Protein AF-U7KFQ4-F1 (afdb_monomer)

Foldseek 3Di:
DVVVVVVVPVPVVNVVVVVCVVVVVVLLVVLLCCCVVPVVVVVCVVPPVAPLVPWDQPDPDPVRTDRPVVVVSVVVSVVSSVVCCCVVPVVVVLVVVQVVCVVVVHDPPDDDQDPVNVVVVVVVVVVVVVVVVVVVVVVVVVVVVVVVVVVVVVVVVPPDPPDDD

Sequence (165 aa):
MLKGFKDFIMRGNVVELATAVIIGSAFTAIVTSVTDSIIQPIINSFGSAEVDGLGFQITDNKSTLVDFGAVITAAINFLIIAAVVYFLIVMPLNKLTEASKRRQGVDPEAPAPTSEELLAEIRDLLQAQNAGAVTAADKALGEATAAEDADNSTTSEGKHSRHED

Structure (mmCIF, N/CA/C/O backbone):
data_AF-U7KFQ4-F1
#
_entry.id   AF-U7KFQ4-F1
#
loop_
_atom_site.group_PDB
_atom_site.id
_atom_site.type_symbol
_atom_site.label_atom_id
_atom_site.label_alt_id
_atom_site.label_comp_id
_atom_site.label_asym_id
_atom_site.label_entity_id
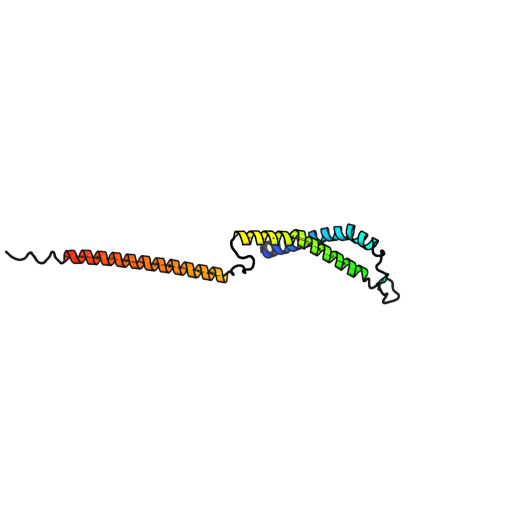_atom_site.label_seq_id
_atom_site.pdbx_PDB_ins_code
_atom_site.Cartn_x
_atom_site.Cartn_y
_atom_site.Cartn_z
_atom_site.occupancy
_atom_site.B_iso_or_equiv
_atom_site.auth_seq_id
_atom_site.auth_comp_id
_atom_site.auth_asym_id
_atom_site.auth_atom_id
_atom_site.pdbx_PDB_model_num
ATOM 1 N N . MET A 1 1 ? 14.301 8.353 28.555 1.00 71.25 1 MET A N 1
ATOM 2 C CA . MET A 1 1 ? 14.315 8.161 27.087 1.00 71.25 1 MET A CA 1
ATOM 3 C C . MET A 1 1 ? 13.684 6.834 26.665 1.00 71.25 1 MET A C 1
ATOM 5 O O . MET A 1 1 ? 12.647 6.885 26.022 1.00 71.25 1 MET A O 1
ATOM 9 N N . LEU A 1 2 ? 14.199 5.668 27.087 1.00 79.00 2 LEU A N 1
ATOM 10 C CA . LEU A 1 2 ? 13.647 4.349 26.698 1.00 79.00 2 LEU A CA 1
ATOM 11 C C . LEU A 1 2 ? 12.154 4.145 27.028 1.00 79.00 2 LEU A C 1
ATOM 13 O O . LEU A 1 2 ? 11.419 3.602 26.211 1.00 79.00 2 LEU A O 1
ATOM 17 N N . LYS A 1 3 ? 11.689 4.616 28.196 1.00 84.12 3 LYS A N 1
ATOM 18 C CA . LYS A 1 3 ? 10.268 4.545 28.583 1.00 84.12 3 LYS A CA 1
ATOM 19 C C . LYS A 1 3 ? 9.375 5.393 27.663 1.00 84.12 3 LYS A C 1
ATOM 21 O O . LYS A 1 3 ? 8.406 4.880 27.131 1.00 84.12 3 LYS A O 1
ATOM 26 N N . GLY A 1 4 ? 9.778 6.634 27.375 1.00 83.75 4 GLY A N 1
ATOM 27 C CA . GLY A 1 4 ? 9.056 7.520 26.450 1.00 83.75 4 GLY A CA 1
ATOM 28 C C . GLY A 1 4 ? 9.064 7.036 24.995 1.00 83.75 4 GLY A C 1
ATOM 29 O O . GLY A 1 4 ? 8.084 7.225 24.286 1.00 83.75 4 GLY A O 1
ATOM 30 N N . PHE A 1 5 ? 10.130 6.357 24.560 1.00 83.38 5 PHE A N 1
ATOM 31 C CA . PHE A 1 5 ? 10.174 5.698 23.252 1.00 83.38 5 PHE A CA 1
ATOM 32 C C . PHE A 1 5 ? 9.222 4.496 23.186 1.00 83.38 5 PHE A C 1
ATOM 34 O O . PHE A 1 5 ? 8.458 4.374 22.233 1.00 83.38 5 PHE A O 1
ATOM 41 N N . LYS A 1 6 ? 9.193 3.648 24.225 1.00 85.25 6 LYS A N 1
ATOM 42 C CA . LYS A 1 6 ? 8.206 2.564 24.332 1.00 85.25 6 LYS A CA 1
ATOM 43 C C . LYS A 1 6 ? 6.777 3.116 24.300 1.00 85.25 6 LYS A C 1
ATOM 45 O O . LYS A 1 6 ? 5.966 2.603 23.543 1.00 85.25 6 LYS A O 1
ATOM 50 N N . ASP A 1 7 ? 6.487 4.175 25.053 1.00 85.38 7 ASP A N 1
ATOM 51 C CA . ASP A 1 7 ? 5.156 4.802 25.102 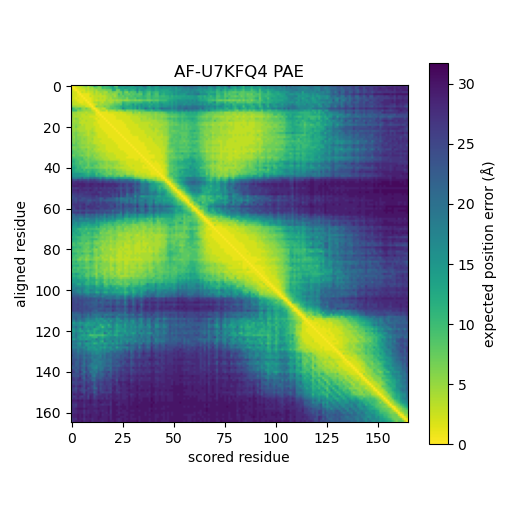1.00 85.38 7 ASP A CA 1
ATOM 52 C C . ASP A 1 7 ? 4.766 5.480 23.768 1.00 85.38 7 ASP A C 1
ATOM 54 O O . ASP A 1 7 ? 3.584 5.650 23.464 1.00 85.38 7 ASP A O 1
ATOM 58 N N . PHE A 1 8 ? 5.749 5.858 22.946 1.00 83.25 8 PHE A N 1
ATOM 59 C CA . PHE A 1 8 ? 5.536 6.356 21.586 1.00 83.25 8 PHE A CA 1
ATOM 60 C C . PHE A 1 8 ? 5.212 5.225 20.601 1.00 83.25 8 PHE A C 1
ATOM 62 O O . PHE A 1 8 ? 4.240 5.334 19.861 1.00 83.25 8 PHE A O 1
ATOM 69 N N . ILE A 1 9 ? 5.968 4.124 20.628 1.00 82.69 9 ILE A N 1
ATOM 70 C CA . ILE A 1 9 ? 5.716 2.946 19.780 1.00 82.69 9 ILE A CA 1
ATOM 71 C C . ILE A 1 9 ? 4.410 2.244 20.179 1.00 82.69 9 ILE A C 1
ATOM 73 O O . ILE A 1 9 ? 3.649 1.821 19.322 1.00 82.69 9 ILE A O 1
ATOM 77 N N . MET A 1 10 ? 4.092 2.172 21.473 1.00 83.44 10 MET A N 1
ATOM 78 C CA . MET A 1 10 ? 2.839 1.584 21.977 1.00 83.44 10 MET A CA 1
ATOM 79 C C . MET A 1 10 ? 1.591 2.381 21.567 1.00 83.44 10 MET A C 1
ATOM 81 O O . MET A 1 10 ? 0.468 1.919 21.756 1.00 83.44 10 MET A O 1
ATOM 85 N N . ARG A 1 11 ? 1.763 3.573 20.988 1.00 82.19 11 ARG A N 1
ATOM 86 C CA . ARG A 1 11 ? 0.690 4.329 20.348 1.00 82.19 11 ARG A CA 1
ATOM 87 C C . ARG A 1 11 ? 0.383 3.622 19.021 1.00 82.19 11 ARG A C 1
ATOM 89 O O . ARG A 1 11 ? 1.039 3.901 18.026 1.00 82.19 11 ARG A O 1
ATOM 96 N N . GLY A 1 12 ? -0.557 2.669 19.038 1.00 78.12 12 GLY A N 1
ATOM 97 C CA . GLY A 1 12 ? -0.798 1.651 17.990 1.00 78.12 12 GLY A CA 1
ATOM 98 C C . GLY A 1 12 ? -0.687 2.113 16.529 1.00 78.12 12 GLY A C 1
ATOM 99 O O . GLY A 1 12 ? -0.102 1.406 15.713 1.00 78.12 12 GLY A O 1
ATOM 100 N N . ASN A 1 13 ? -1.100 3.347 16.230 1.00 87.00 13 ASN A N 1
ATOM 101 C CA . ASN A 1 13 ? -0.919 3.987 14.923 1.00 87.00 13 ASN A CA 1
ATOM 102 C C . ASN A 1 13 ? 0.535 3.942 14.393 1.00 87.00 13 ASN A C 1
ATOM 104 O O . ASN A 1 13 ? 0.757 3.783 13.201 1.00 87.00 13 ASN A O 1
ATOM 108 N N . VAL A 1 14 ? 1.556 4.055 15.251 1.00 88.56 14 VAL A N 1
ATOM 109 C CA . VAL A 1 14 ? 2.967 4.036 14.819 1.00 88.56 14 VAL A CA 1
ATOM 110 C C . VAL A 1 14 ? 3.396 2.641 14.364 1.00 88.56 14 VAL A C 1
ATOM 112 O O . VAL 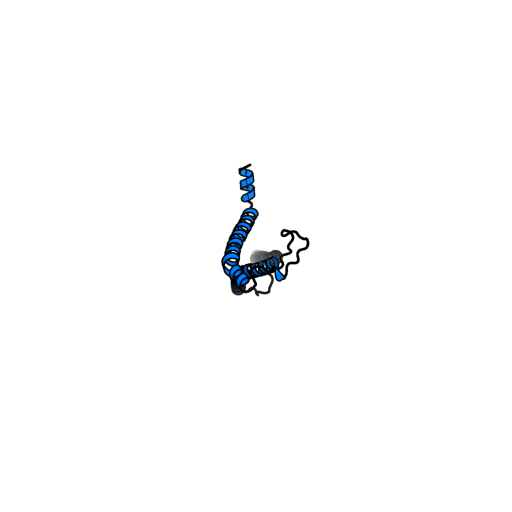A 1 14 ? 4.108 2.514 13.372 1.00 88.56 14 VAL A O 1
ATOM 115 N N . VAL A 1 15 ? 2.959 1.594 15.067 1.00 89.38 15 VAL A N 1
ATOM 116 C CA . VAL A 1 15 ? 3.321 0.204 14.748 1.00 89.38 15 VAL A CA 1
ATOM 117 C C . VAL A 1 15 ? 2.638 -0.247 13.464 1.00 89.38 15 VAL A C 1
ATOM 119 O O . VAL A 1 15 ? 3.287 -0.872 12.626 1.00 89.38 15 VAL A O 1
ATOM 122 N N . GLU A 1 16 ? 1.366 0.101 13.276 1.00 90.50 16 GLU A N 1
ATOM 123 C CA . GLU A 1 16 ? 0.613 -0.221 12.060 1.00 90.50 16 GLU A CA 1
ATOM 124 C C . GLU A 1 16 ? 1.227 0.452 10.828 1.00 90.50 16 GLU A C 1
ATOM 126 O O . GLU A 1 16 ? 1.528 -0.224 9.841 1.00 90.50 16 GLU A O 1
ATOM 131 N N . LEU A 1 17 ? 1.518 1.755 10.912 1.00 92.69 17 LEU A N 1
ATOM 132 C CA . LEU A 1 17 ? 2.158 2.480 9.815 1.00 92.69 17 LEU A CA 1
ATOM 133 C C . LEU A 1 17 ? 3.582 1.982 9.541 1.00 92.69 17 LEU A C 1
ATOM 135 O O . LEU A 1 17 ? 3.947 1.783 8.383 1.00 92.69 17 LEU A O 1
ATOM 139 N N . ALA A 1 18 ? 4.382 1.723 10.580 1.00 91.38 18 ALA A N 1
ATOM 140 C CA . ALA A 1 18 ? 5.728 1.178 10.410 1.00 91.38 18 ALA A CA 1
ATOM 141 C C . ALA A 1 18 ? 5.699 -0.199 9.731 1.00 91.38 18 ALA A C 1
ATOM 143 O O . ALA A 1 18 ? 6.474 -0.458 8.810 1.00 91.38 18 ALA A O 1
ATOM 144 N N . THR A 1 19 ? 4.773 -1.066 10.143 1.00 92.62 19 THR A N 1
ATOM 145 C CA . THR A 1 19 ? 4.610 -2.401 9.558 1.00 92.62 19 THR A CA 1
ATOM 146 C C . THR A 1 19 ? 4.186 -2.311 8.093 1.00 92.62 19 THR A C 1
ATOM 148 O O . THR A 1 19 ? 4.765 -3.000 7.253 1.00 92.62 19 THR A O 1
ATOM 151 N N . ALA A 1 20 ? 3.247 -1.419 7.759 1.00 92.75 20 ALA A N 1
ATOM 152 C CA . ALA A 1 20 ? 2.816 -1.195 6.382 1.00 92.75 20 ALA A CA 1
ATOM 153 C C . ALA A 1 20 ? 3.981 -0.773 5.467 1.00 92.75 20 ALA A C 1
ATOM 155 O O . ALA A 1 20 ? 4.141 -1.324 4.378 1.00 92.75 20 ALA A O 1
ATOM 156 N N . VAL A 1 21 ? 4.839 0.148 5.924 1.00 94.00 21 VAL A N 1
ATOM 157 C CA . VAL A 1 21 ? 6.005 0.619 5.153 1.00 94.00 21 VAL A CA 1
ATOM 158 C C . VAL A 1 21 ? 7.050 -0.488 4.969 1.00 94.00 21 VAL A C 1
ATOM 160 O O . VAL A 1 21 ? 7.577 -0.671 3.868 1.00 94.00 21 VAL A O 1
ATOM 163 N N . ILE A 1 22 ? 7.335 -1.266 6.018 1.00 95.19 22 ILE A N 1
ATOM 164 C CA . ILE A 1 22 ? 8.313 -2.364 5.956 1.00 95.19 22 ILE A CA 1
ATOM 165 C C . ILE A 1 22 ? 7.843 -3.452 4.986 1.00 95.19 22 ILE A C 1
ATOM 167 O O . ILE A 1 22 ? 8.600 -3.862 4.108 1.00 95.19 22 ILE A O 1
ATOM 171 N N . ILE A 1 23 ? 6.586 -3.889 5.094 1.00 94.38 23 ILE A N 1
ATOM 172 C CA . ILE A 1 23 ? 6.033 -4.916 4.202 1.00 94.38 23 ILE A CA 1
ATOM 173 C C . ILE A 1 23 ? 5.952 -4.391 2.764 1.00 94.38 23 ILE A C 1
ATOM 175 O O . ILE A 1 23 ? 6.347 -5.096 1.837 1.00 94.38 23 ILE A O 1
ATOM 179 N N . GLY A 1 24 ? 5.499 -3.148 2.571 1.00 91.94 24 GLY A N 1
ATOM 180 C CA . GLY A 1 24 ? 5.3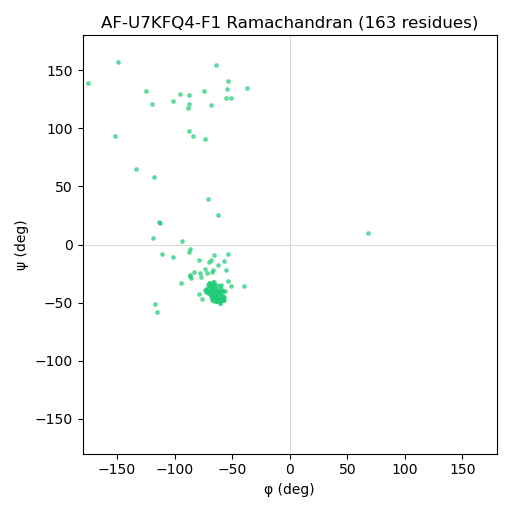90 -2.532 1.248 1.00 91.94 24 GLY A CA 1
ATOM 181 C C . GLY A 1 24 ? 6.735 -2.431 0.525 1.00 91.94 24 GLY A C 1
ATOM 182 O O . GLY A 1 24 ? 6.841 -2.801 -0.645 1.00 91.94 24 GLY A O 1
ATOM 183 N N . SER A 1 25 ? 7.782 -1.993 1.228 1.00 92.75 25 SER A N 1
ATOM 184 C CA . SER A 1 25 ? 9.139 -1.901 0.668 1.00 92.75 25 SER A CA 1
ATOM 185 C C . SER A 1 25 ? 9.747 -3.274 0.368 1.00 92.75 25 SER A C 1
ATOM 187 O O . SER A 1 25 ? 10.285 -3.469 -0.721 1.00 92.75 25 SER A O 1
ATOM 189 N N . ALA A 1 26 ? 9.600 -4.248 1.272 1.00 94.38 26 ALA A N 1
ATOM 190 C CA . ALA A 1 26 ? 10.083 -5.611 1.056 1.00 94.38 26 ALA A CA 1
ATOM 191 C C . ALA A 1 26 ? 9.393 -6.288 -0.139 1.00 94.38 26 ALA A C 1
ATOM 193 O O . ALA A 1 26 ? 10.057 -6.902 -0.972 1.00 94.38 26 ALA A O 1
ATOM 194 N N . PHE A 1 27 ? 8.071 -6.145 -0.258 1.00 90.44 27 PHE A N 1
ATOM 195 C CA . PHE A 1 27 ? 7.321 -6.703 -1.381 1.00 90.44 27 PHE A CA 1
ATOM 196 C C . PHE A 1 27 ? 7.712 -6.046 -2.707 1.00 90.44 27 PHE A C 1
ATOM 198 O O . PHE A 1 27 ? 7.969 -6.745 -3.685 1.00 90.44 27 PHE A O 1
ATOM 205 N N . THR A 1 28 ? 7.824 -4.714 -2.726 1.00 89.56 28 THR A N 1
ATOM 206 C CA . THR A 1 28 ? 8.274 -3.975 -3.915 1.00 89.56 28 THR A CA 1
ATOM 207 C C . THR A 1 28 ? 9.647 -4.466 -4.363 1.00 89.56 28 THR A C 1
ATOM 209 O O . THR A 1 28 ? 9.815 -4.770 -5.536 1.00 89.56 28 THR A O 1
ATOM 212 N N . ALA A 1 29 ? 10.595 -4.651 -3.438 1.00 91.75 29 ALA A N 1
ATOM 213 C CA . ALA A 1 29 ? 11.928 -5.156 -3.760 1.00 91.75 29 ALA A CA 1
ATOM 214 C C . ALA A 1 29 ? 11.905 -6.551 -4.413 1.00 91.75 29 ALA A C 1
ATOM 216 O O . ALA A 1 29 ? 12.669 -6.800 -5.344 1.00 91.75 29 ALA A O 1
ATOM 217 N N . ILE A 1 30 ? 11.013 -7.447 -3.972 1.00 90.38 30 ILE A N 1
ATOM 218 C CA . ILE A 1 30 ? 10.837 -8.770 -4.593 1.00 90.38 30 ILE A CA 1
ATOM 219 C C . ILE A 1 30 ? 10.325 -8.622 -6.026 1.00 90.38 30 ILE A C 1
ATOM 221 O O . ILE A 1 30 ? 10.881 -9.230 -6.939 1.00 90.38 30 ILE A O 1
ATOM 225 N N . VAL A 1 31 ? 9.287 -7.808 -6.240 1.00 87.19 31 VAL A N 1
ATOM 226 C CA . VAL A 1 31 ? 8.713 -7.628 -7.580 1.00 87.19 31 VAL A CA 1
ATOM 227 C C . VAL A 1 31 ? 9.712 -6.950 -8.514 1.00 87.19 31 VAL A C 1
ATOM 229 O O . VAL A 1 31 ? 9.915 -7.435 -9.621 1.00 87.19 31 VAL A O 1
ATOM 232 N N . THR A 1 32 ? 10.396 -5.899 -8.055 1.00 87.56 32 THR A N 1
ATOM 233 C CA . THR A 1 32 ? 11.473 -5.236 -8.799 1.00 87.56 32 THR A CA 1
ATOM 234 C C . THR A 1 32 ? 12.574 -6.224 -9.161 1.00 87.56 32 THR A C 1
ATOM 236 O O . THR A 1 32 ? 12.934 -6.314 -10.325 1.00 87.56 32 THR A O 1
ATOM 239 N N . SER A 1 33 ? 13.046 -7.048 -8.218 1.00 90.69 33 SER A N 1
ATOM 240 C CA . SER A 1 33 ? 14.070 -8.059 -8.507 1.00 90.69 33 SER A CA 1
ATOM 241 C C . SER A 1 33 ? 13.632 -9.039 -9.601 1.00 90.69 33 SER A C 1
ATOM 243 O O . SER A 1 33 ? 14.434 -9.373 -10.473 1.00 90.69 33 SER A O 1
ATOM 245 N N . VAL A 1 34 ? 12.367 -9.471 -9.597 1.00 87.31 34 VAL A N 1
ATOM 246 C CA . VAL A 1 34 ? 11.812 -10.348 -10.640 1.00 87.31 34 VAL A CA 1
ATOM 247 C C . VAL A 1 34 ? 11.712 -9.623 -11.982 1.00 87.31 34 VAL A C 1
ATOM 249 O O . VAL A 1 34 ? 12.107 -10.183 -13.006 1.00 87.31 34 VAL A O 1
ATOM 252 N N . THR A 1 35 ? 11.222 -8.382 -11.996 1.00 83.44 35 THR A N 1
ATOM 253 C CA . THR A 1 35 ? 11.131 -7.575 -13.216 1.00 83.44 35 THR A CA 1
ATOM 254 C C . THR A 1 35 ? 12.512 -7.341 -13.820 1.00 83.44 35 THR A C 1
ATOM 256 O O . THR A 1 35 ? 12.723 -7.644 -14.992 1.00 83.44 35 THR A O 1
ATOM 259 N N . ASP A 1 36 ? 13.466 -6.885 -13.018 1.00 85.25 36 ASP A N 1
ATOM 260 C CA . ASP A 1 36 ? 14.813 -6.540 -13.465 1.00 85.25 36 ASP A CA 1
ATOM 261 C C . ASP A 1 36 ? 15.589 -7.786 -13.922 1.00 85.25 36 ASP A C 1
ATOM 263 O O . ASP A 1 36 ? 16.371 -7.719 -14.867 1.00 85.25 36 ASP A O 1
ATOM 267 N N . SER A 1 37 ? 15.360 -8.947 -13.292 1.00 87.38 37 SER A N 1
ATOM 268 C CA . SER A 1 37 ? 16.099 -10.181 -13.612 1.00 87.38 37 SER A CA 1
ATOM 269 C C . SER A 1 37 ? 15.494 -10.991 -14.757 1.00 87.38 37 SER A C 1
ATOM 271 O O . SER A 1 37 ? 16.211 -11.756 -15.397 1.00 87.38 37 SER A O 1
ATOM 273 N N . ILE A 1 38 ? 14.183 -10.887 -14.997 1.00 85.81 38 ILE A N 1
ATOM 274 C CA . ILE A 1 38 ? 13.479 -11.727 -15.981 1.00 85.81 38 ILE A CA 1
ATOM 275 C C . ILE A 1 38 ? 12.902 -10.884 -17.110 1.00 85.81 38 ILE A C 1
ATOM 277 O O . ILE A 1 38 ? 13.127 -11.180 -18.280 1.00 85.81 38 ILE A O 1
ATOM 281 N N . ILE A 1 39 ? 12.159 -9.832 -16.779 1.00 81.06 39 ILE A N 1
ATOM 282 C CA . ILE A 1 39 ? 11.412 -9.060 -17.770 1.00 81.06 39 ILE A CA 1
ATOM 283 C C . ILE A 1 39 ? 12.327 -8.093 -18.517 1.00 81.06 39 ILE A C 1
ATOM 285 O O . ILE A 1 39 ? 12.243 -7.994 -19.739 1.00 81.06 39 ILE A O 1
ATOM 289 N N . GLN A 1 40 ? 13.230 -7.413 -17.814 1.00 78.88 40 GLN A N 1
ATOM 290 C CA . GLN A 1 40 ? 14.109 -6.428 -18.432 1.00 78.88 40 GLN A CA 1
ATOM 291 C C . GLN A 1 40 ? 15.078 -7.038 -19.461 1.00 78.88 40 GLN A C 1
ATOM 293 O O . GLN A 1 40 ? 15.178 -6.475 -20.548 1.00 78.88 40 GLN A O 1
ATOM 298 N N . PRO A 1 41 ? 15.698 -8.217 -19.244 1.00 83.50 41 PRO A N 1
ATOM 299 C CA . PRO A 1 41 ? 16.474 -8.890 -20.287 1.00 83.50 41 PRO A CA 1
ATOM 300 C C . PRO A 1 41 ? 15.642 -9.257 -21.520 1.00 83.50 41 PRO A C 1
ATOM 302 O O . PRO A 1 41 ? 16.134 -9.165 -22.640 1.00 83.50 41 PRO A O 1
ATOM 305 N N . ILE A 1 42 ? 14.371 -9.633 -21.336 1.00 82.38 42 ILE A N 1
ATOM 306 C CA . ILE A 1 42 ? 13.454 -9.926 -22.444 1.00 82.38 42 ILE A CA 1
ATOM 307 C C . ILE A 1 42 ? 13.157 -8.641 -23.223 1.00 82.38 42 ILE A C 1
ATOM 309 O O . ILE A 1 42 ? 13.297 -8.626 -24.444 1.00 82.38 42 ILE A O 1
ATOM 313 N N . ILE A 1 43 ? 12.827 -7.543 -22.541 1.00 73.81 43 ILE A N 1
ATOM 314 C CA . ILE A 1 43 ? 12.610 -6.233 -23.174 1.00 73.81 43 ILE A CA 1
ATOM 315 C C . ILE A 1 43 ? 13.864 -5.787 -23.936 1.00 73.81 43 ILE A C 1
ATOM 317 O O . ILE A 1 43 ? 13.760 -5.450 -25.112 1.00 73.81 43 ILE A O 1
ATOM 321 N N . ASN A 1 44 ? 15.040 -5.882 -23.315 1.00 74.06 44 ASN A N 1
ATOM 322 C CA . ASN A 1 44 ? 16.334 -5.524 -23.908 1.00 74.06 44 ASN A CA 1
ATOM 323 C C . ASN A 1 44 ? 16.771 -6.471 -25.042 1.00 74.06 44 ASN A C 1
ATOM 325 O O . ASN A 1 44 ? 17.726 -6.187 -25.759 1.00 74.06 44 ASN A O 1
ATOM 329 N N . SER A 1 45 ? 16.120 -7.629 -25.190 1.00 76.25 45 SER A N 1
ATOM 330 C CA . SER A 1 45 ? 16.345 -8.527 -26.329 1.00 76.25 45 SER A CA 1
ATOM 331 C C . SER A 1 45 ? 15.481 -8.175 -27.542 1.00 76.25 45 SER A C 1
ATOM 333 O O . SER A 1 45 ? 15.877 -8.453 -28.672 1.00 76.25 45 SER A O 1
ATOM 335 N N . PHE A 1 46 ? 14.320 -7.544 -27.326 1.00 69.81 46 PHE A N 1
ATOM 336 C CA . PHE A 1 46 ? 13.415 -7.102 -28.392 1.00 69.81 46 PHE A CA 1
ATOM 337 C C . PHE A 1 46 ? 13.641 -5.638 -28.790 1.00 69.81 46 PHE A C 1
ATOM 339 O O . PHE A 1 46 ? 13.481 -5.287 -29.958 1.00 69.81 46 PHE A O 1
ATOM 346 N N . GLY A 1 47 ? 14.024 -4.786 -27.841 1.00 61.91 47 GLY A N 1
ATOM 347 C CA . GLY A 1 47 ? 14.555 -3.451 -28.084 1.00 61.91 47 GLY A CA 1
ATOM 348 C C . GLY A 1 47 ? 16.065 -3.507 -27.932 1.00 61.91 47 GLY A C 1
ATOM 349 O O . GLY A 1 47 ? 16.523 -3.958 -26.894 1.00 61.91 47 GLY A O 1
ATOM 350 N N . SER A 1 48 ? 16.820 -3.104 -28.960 1.00 49.88 48 SER A N 1
ATOM 351 C CA . SER A 1 48 ? 18.290 -3.020 -28.922 1.00 49.88 48 SER A CA 1
ATOM 352 C C . SER A 1 48 ? 18.773 -2.546 -27.547 1.00 49.88 48 SER A C 1
ATOM 354 O O . SER A 1 48 ? 18.198 -1.611 -26.999 1.00 49.88 48 SER A O 1
ATOM 356 N N . ALA A 1 49 ? 19.797 -3.214 -27.012 1.00 49.69 49 ALA A N 1
ATOM 357 C CA . ALA A 1 49 ? 20.276 -3.155 -25.625 1.00 49.69 49 ALA A CA 1
ATOM 358 C C . ALA A 1 49 ? 20.599 -1.753 -25.062 1.00 49.69 49 ALA A C 1
ATOM 360 O O . ALA A 1 49 ? 20.762 -1.603 -23.857 1.00 49.69 49 ALA A O 1
ATOM 361 N N . GLU A 1 50 ? 20.578 -0.730 -25.903 1.00 50.94 50 GLU A N 1
ATOM 362 C CA . GLU A 1 50 ? 20.286 0.632 -25.511 1.00 50.94 50 GLU A CA 1
ATOM 363 C C . GLU A 1 50 ? 19.128 1.128 -26.386 1.00 50.94 50 GLU A C 1
ATOM 365 O O . GLU A 1 50 ? 19.204 1.108 -27.621 1.00 50.94 50 GLU A O 1
ATOM 370 N N . VAL A 1 51 ? 18.112 1.737 -25.777 1.00 50.38 51 VAL A N 1
ATOM 371 C CA . VAL A 1 51 ? 17.280 2.727 -26.480 1.00 50.38 51 VAL A CA 1
ATOM 372 C C . VAL A 1 51 ? 18.105 4.017 -26.692 1.00 50.38 51 VAL A C 1
ATOM 374 O O . VAL A 1 51 ? 17.595 5.128 -26.597 1.00 50.38 51 VAL A O 1
ATOM 377 N N . ASP A 1 52 ? 19.394 3.883 -27.018 1.00 50.78 52 ASP A N 1
ATOM 378 C CA . ASP A 1 52 ? 20.321 4.956 -27.400 1.00 50.78 52 ASP A CA 1
ATOM 379 C C . ASP A 1 52 ? 19.837 5.642 -28.680 1.00 50.78 52 ASP A C 1
ATOM 381 O O . ASP A 1 52 ? 20.228 6.762 -28.986 1.00 50.78 52 ASP A O 1
ATOM 385 N N . GLY A 1 53 ? 18.940 4.992 -29.428 1.00 46.59 53 GLY A N 1
ATOM 386 C CA . GLY A 1 53 ? 18.306 5.565 -30.610 1.00 46.59 53 GLY A CA 1
ATOM 387 C C . GLY A 1 53 ? 17.300 6.686 -30.321 1.00 46.59 53 GLY A C 1
ATOM 388 O O . GLY A 1 53 ? 16.933 7.395 -31.254 1.00 46.59 53 GLY A O 1
ATOM 389 N N . LEU A 1 54 ? 16.836 6.856 -29.073 1.00 50.22 54 LEU A N 1
ATOM 390 C CA . LEU A 1 54 ? 15.897 7.927 -28.696 1.00 50.22 54 LEU A CA 1
ATOM 391 C C . LEU A 1 54 ? 16.526 9.001 -27.800 1.00 50.22 54 LEU A C 1
ATOM 393 O O . LEU A 1 54 ? 15.890 10.026 -27.555 1.00 50.22 54 LEU A O 1
ATOM 397 N N . GLY A 1 55 ? 17.752 8.786 -27.320 1.00 51.47 55 GLY A N 1
ATOM 398 C CA . GLY A 1 55 ? 18.465 9.749 -26.495 1.00 51.47 55 GLY A CA 1
ATOM 399 C C . GLY A 1 55 ? 19.276 10.731 -27.327 1.00 51.47 55 GLY A C 1
ATOM 400 O O . GLY A 1 55 ? 20.209 10.361 -28.032 1.00 51.47 55 GLY A O 1
ATOM 401 N N . PHE A 1 56 ? 18.943 12.014 -27.235 1.00 53.22 56 PHE A N 1
ATOM 402 C CA . PHE A 1 56 ? 19.763 13.081 -27.802 1.00 53.22 56 PHE A CA 1
ATOM 403 C C . PHE A 1 56 ? 20.820 13.519 -26.782 1.00 53.22 56 PHE A C 1
ATOM 405 O O . PHE A 1 56 ? 20.503 13.831 -25.632 1.00 53.22 56 PHE A O 1
ATOM 412 N N . GLN A 1 57 ? 22.087 13.552 -27.206 1.00 52.91 57 GLN A N 1
ATOM 413 C CA . GLN A 1 57 ? 23.165 14.170 -26.432 1.00 52.91 57 GLN A CA 1
ATOM 414 C C . GLN A 1 57 ? 22.934 15.681 -26.398 1.00 52.91 57 GLN A C 1
ATOM 416 O O . GLN A 1 57 ? 22.881 16.330 -27.439 1.00 52.91 57 GLN A O 1
ATOM 421 N N . ILE A 1 58 ? 22.780 16.239 -25.198 1.00 57.69 58 ILE A N 1
ATOM 422 C CA . ILE A 1 58 ? 22.591 17.687 -25.012 1.00 57.69 58 ILE A CA 1
ATOM 423 C C . ILE A 1 58 ? 23.934 18.438 -25.139 1.00 57.69 58 ILE A C 1
ATOM 425 O O . ILE A 1 58 ? 23.948 19.613 -25.493 1.00 57.69 58 ILE A O 1
ATOM 429 N N . THR A 1 59 ? 25.056 17.755 -24.892 1.00 54.62 59 THR A N 1
ATOM 430 C CA . THR A 1 59 ? 26.437 18.273 -24.932 1.00 54.62 59 THR A CA 1
ATOM 431 C C . THR A 1 59 ? 27.387 17.141 -25.354 1.00 54.62 59 THR A C 1
ATOM 433 O O . THR A 1 59 ? 27.065 15.980 -25.110 1.00 54.62 59 THR A O 1
ATOM 436 N N . ASP A 1 60 ? 28.576 17.459 -25.893 1.00 55.97 60 ASP A N 1
ATOM 437 C CA . ASP A 1 60 ? 29.675 16.532 -26.276 1.00 55.97 60 ASP A CA 1
ATOM 438 C C . ASP A 1 60 ? 30.295 15.726 -25.102 1.00 55.97 60 ASP A C 1
ATOM 440 O O . ASP A 1 60 ? 31.460 15.321 -25.125 1.00 55.97 60 ASP A O 1
ATOM 444 N N . ASN A 1 61 ? 29.543 15.506 -24.026 1.00 55.84 61 ASN A N 1
ATOM 445 C CA . ASN A 1 61 ? 29.962 14.765 -22.851 1.00 55.84 61 ASN A CA 1
ATOM 446 C C . ASN A 1 61 ? 29.042 13.555 -22.659 1.00 55.84 61 ASN A C 1
ATOM 448 O O . ASN A 1 61 ? 27.838 13.705 -22.446 1.00 55.84 61 ASN A O 1
ATOM 452 N N . LYS A 1 62 ? 29.631 12.352 -22.667 1.00 58.41 62 LYS A N 1
ATOM 453 C CA . LYS A 1 62 ? 28.924 11.070 -22.504 1.00 58.41 62 LYS A CA 1
ATOM 454 C C . LYS A 1 62 ? 28.100 10.957 -21.210 1.00 58.41 62 LYS A C 1
ATOM 456 O O . LYS A 1 62 ? 27.269 10.065 -21.118 1.00 58.41 62 LYS A O 1
ATOM 461 N N . SER A 1 63 ? 28.292 11.847 -20.233 1.00 60.22 63 SER A N 1
ATOM 462 C CA . SER A 1 63 ? 27.498 11.884 -18.994 1.00 60.22 63 SER A CA 1
ATOM 463 C C . SER A 1 63 ? 26.193 12.691 -19.076 1.00 60.22 63 SER A C 1
ATOM 465 O O . SER A 1 63 ? 25.469 12.737 -18.088 1.00 60.22 63 SER A O 1
ATOM 467 N N . THR A 1 64 ? 25.878 13.364 -20.193 1.00 58.88 64 THR A N 1
ATOM 468 C CA . THR A 1 64 ? 24.620 14.135 -20.361 1.00 58.88 64 THR A CA 1
ATOM 469 C C . THR A 1 64 ? 23.772 13.566 -21.503 1.00 58.88 64 THR A C 1
ATOM 471 O O . THR A 1 64 ? 23.465 14.244 -22.486 1.00 58.88 64 THR A O 1
ATOM 474 N N . LEU A 1 65 ? 23.425 12.286 -21.375 1.00 62.97 65 LEU A N 1
ATOM 475 C CA . LEU A 1 65 ? 22.486 11.586 -22.248 1.00 62.97 65 LEU A CA 1
ATOM 476 C C . LEU A 1 65 ? 21.090 11.605 -21.616 1.00 62.97 65 LEU A C 1
ATOM 478 O O . LEU A 1 65 ? 20.933 11.260 -20.444 1.00 62.97 65 LEU A O 1
ATOM 482 N N . VAL A 1 66 ? 20.076 12.006 -22.385 1.00 64.25 66 VAL A N 1
ATOM 483 C CA . VAL A 1 66 ? 18.673 11.831 -21.985 1.00 64.25 66 VAL A CA 1
ATOM 484 C C . VAL A 1 66 ? 18.222 10.453 -22.444 1.00 64.25 66 VAL A C 1
ATOM 486 O O . VAL A 1 66 ? 17.868 10.273 -23.603 1.00 64.25 66 VAL A O 1
ATOM 489 N N . ASP A 1 67 ? 18.242 9.474 -21.546 1.00 70.44 67 ASP A N 1
ATOM 490 C CA . ASP A 1 67 ? 17.823 8.107 -21.856 1.00 70.44 67 ASP A CA 1
ATOM 491 C C . ASP A 1 67 ? 16.294 7.955 -21.735 1.00 70.44 67 ASP A C 1
ATOM 493 O O . ASP A 1 67 ? 15.738 7.697 -20.663 1.00 70.44 67 ASP A O 1
ATOM 497 N N . PHE A 1 68 ? 15.589 8.119 -22.857 1.00 71.50 68 PHE A N 1
ATOM 498 C CA . PHE A 1 68 ? 14.150 7.841 -22.932 1.00 71.50 68 PHE A CA 1
ATOM 499 C C . PHE A 1 68 ? 13.826 6.348 -22.757 1.00 71.50 68 PHE A C 1
ATOM 501 O O . PHE A 1 68 ? 12.714 6.009 -22.345 1.00 71.50 68 PHE A O 1
ATOM 508 N N . GLY A 1 69 ? 14.784 5.455 -23.013 1.00 70.44 69 GLY A N 1
ATOM 509 C CA . GLY A 1 69 ? 14.655 4.022 -22.770 1.00 70.44 69 GLY A CA 1
ATOM 510 C C . GLY A 1 69 ? 14.528 3.678 -21.302 1.00 70.44 69 GLY A C 1
ATOM 511 O O . GLY A 1 69 ? 13.655 2.890 -20.933 1.00 70.44 69 GLY A O 1
ATOM 512 N N . ALA A 1 70 ? 15.335 4.314 -20.454 1.00 73.56 70 ALA A N 1
ATOM 513 C CA . ALA A 1 70 ? 15.231 4.169 -19.007 1.00 73.56 70 ALA A CA 1
ATOM 514 C C . ALA A 1 70 ? 13.841 4.578 -18.495 1.00 73.56 70 ALA A C 1
ATOM 516 O O . ALA A 1 70 ? 13.262 3.883 -17.661 1.00 73.56 70 ALA A O 1
ATOM 517 N N . VAL A 1 71 ? 13.258 5.655 -19.037 1.00 77.56 71 VAL A N 1
ATOM 518 C CA . VAL A 1 71 ? 11.911 6.118 -18.656 1.00 77.56 71 VAL A CA 1
ATOM 519 C C . VAL A 1 71 ? 10.831 5.123 -19.084 1.00 77.56 71 VAL A C 1
ATOM 521 O O . VAL A 1 71 ? 9.964 4.778 -18.281 1.00 77.56 71 VAL A O 1
ATOM 524 N N . ILE A 1 72 ? 10.886 4.625 -20.324 1.00 76.94 72 ILE A N 1
ATOM 525 C CA . ILE A 1 72 ? 9.938 3.613 -20.820 1.00 76.94 72 ILE A CA 1
ATOM 526 C C . ILE A 1 72 ? 10.053 2.331 -19.993 1.00 76.94 72 ILE A C 1
ATOM 528 O O . ILE A 1 72 ? 9.043 1.758 -19.586 1.00 76.94 72 ILE A O 1
ATOM 532 N N . THR A 1 73 ? 11.276 1.910 -19.683 1.00 75.94 73 THR A N 1
ATOM 533 C CA . THR A 1 73 ? 11.512 0.707 -18.885 1.00 75.94 73 THR A CA 1
ATOM 534 C C . TH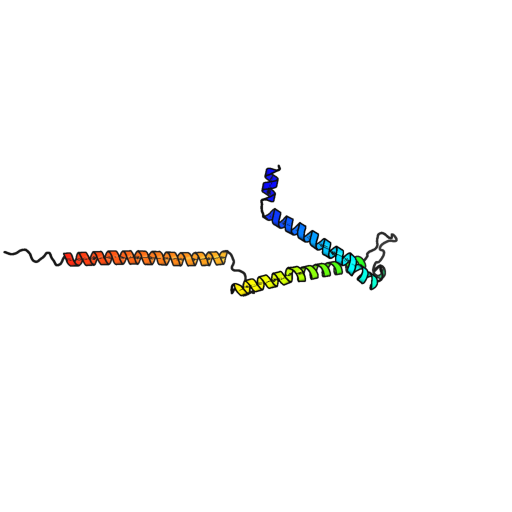R A 1 73 ? 11.000 0.868 -17.456 1.00 75.94 73 THR A C 1
ATOM 536 O O . THR A 1 73 ? 10.329 -0.026 -16.940 1.00 75.94 73 THR A O 1
ATOM 539 N N . ALA A 1 74 ? 11.218 2.031 -16.837 1.00 80.88 74 ALA A N 1
ATOM 540 C CA . ALA A 1 74 ? 10.659 2.354 -15.528 1.00 80.88 74 ALA A CA 1
ATOM 541 C C . ALA A 1 74 ? 9.119 2.360 -15.541 1.00 80.88 74 ALA A C 1
ATOM 543 O O . ALA A 1 74 ? 8.497 1.846 -14.611 1.00 80.88 74 ALA A O 1
ATOM 544 N N . ALA A 1 75 ? 8.493 2.876 -16.604 1.00 85.19 75 ALA A N 1
ATOM 545 C CA . ALA A 1 75 ? 7.039 2.856 -16.762 1.00 85.19 75 ALA A C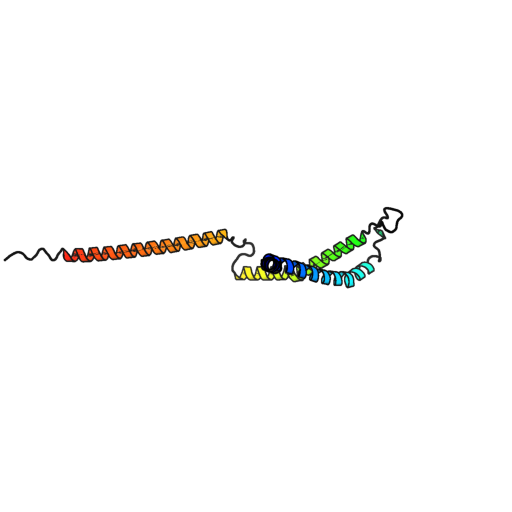A 1
ATOM 546 C C . ALA A 1 75 ? 6.487 1.425 -16.899 1.00 85.19 75 ALA A C 1
ATOM 548 O O . ALA A 1 75 ? 5.467 1.096 -16.290 1.00 85.19 75 ALA A O 1
ATOM 549 N N . ILE A 1 76 ? 7.178 0.555 -17.644 1.00 81.56 76 ILE A N 1
ATOM 550 C CA . ILE A 1 76 ? 6.819 -0.865 -17.751 1.00 81.56 76 ILE A CA 1
ATOM 551 C C . ILE A 1 76 ? 6.969 -1.560 -16.391 1.00 81.56 76 ILE A C 1
ATOM 553 O O . ILE A 1 76 ? 6.058 -2.275 -15.974 1.00 81.56 76 ILE A O 1
ATOM 557 N N . ASN A 1 77 ? 8.063 -1.315 -15.663 1.00 81.31 77 ASN A N 1
ATOM 558 C CA . ASN A 1 77 ? 8.274 -1.882 -14.327 1.00 81.31 77 ASN A CA 1
ATOM 559 C C . ASN A 1 77 ? 7.162 -1.452 -13.354 1.00 81.31 77 ASN A C 1
ATOM 561 O O . ASN A 1 77 ? 6.564 -2.287 -12.675 1.00 81.31 77 ASN A O 1
ATOM 565 N N . PHE A 1 78 ? 6.793 -0.168 -13.365 1.00 86.88 78 PHE A N 1
ATOM 566 C CA . PHE A 1 78 ? 5.673 0.349 -12.579 1.00 86.88 78 PHE A CA 1
ATOM 567 C C . PHE A 1 78 ? 4.346 -0.352 -12.909 1.00 86.88 78 PHE A C 1
ATOM 569 O O . PHE A 1 78 ? 3.627 -0.762 -11.997 1.00 86.88 78 PHE A O 1
ATOM 576 N N . LEU A 1 79 ? 4.033 -0.537 -14.196 1.00 90.44 79 LEU A N 1
ATOM 577 C CA . LEU A 1 79 ? 2.829 -1.250 -14.637 1.00 90.44 79 LEU A CA 1
ATOM 578 C C . LEU A 1 79 ? 2.806 -2.705 -14.157 1.00 90.44 79 LEU A C 1
ATOM 580 O O . LEU A 1 79 ? 1.757 -3.184 -13.727 1.00 90.44 79 LEU A O 1
ATOM 584 N N . ILE A 1 80 ? 3.947 -3.395 -14.188 1.00 87.25 80 ILE A N 1
ATOM 585 C CA . ILE A 1 80 ? 4.061 -4.778 -13.706 1.00 87.25 80 ILE A CA 1
ATOM 586 C C . ILE A 1 80 ? 3.829 -4.839 -12.197 1.00 87.25 80 ILE A C 1
ATOM 588 O O . ILE A 1 80 ? 3.013 -5.641 -11.743 1.00 87.25 80 ILE A O 1
ATOM 592 N N . ILE A 1 81 ? 4.483 -3.970 -11.420 1.00 87.12 81 ILE A N 1
ATOM 593 C CA . ILE A 1 81 ? 4.287 -3.901 -9.965 1.00 87.12 81 ILE A CA 1
ATOM 594 C C . ILE A 1 81 ? 2.816 -3.626 -9.641 1.00 87.12 81 ILE A C 1
ATOM 596 O O . ILE A 1 81 ? 2.218 -4.348 -8.842 1.00 87.12 81 ILE A O 1
ATOM 600 N N . ALA A 1 82 ? 2.208 -2.637 -10.300 1.00 90.06 82 ALA A N 1
ATOM 601 C CA . ALA A 1 82 ? 0.801 -2.304 -10.116 1.00 90.06 82 ALA A CA 1
ATOM 602 C C . ALA A 1 82 ? -0.121 -3.487 -10.457 1.00 90.06 82 ALA A C 1
ATOM 604 O O . ALA A 1 82 ? -1.037 -3.786 -9.689 1.00 90.06 82 ALA A O 1
ATOM 605 N N . ALA A 1 83 ? 0.138 -4.197 -11.559 1.00 90.94 83 ALA A N 1
ATOM 606 C CA . ALA A 1 83 ? -0.642 -5.363 -11.966 1.00 90.94 83 ALA A CA 1
ATOM 607 C C . ALA A 1 83 ? -0.538 -6.514 -10.953 1.00 90.94 83 ALA A C 1
ATOM 609 O O . ALA A 1 83 ? -1.555 -7.101 -10.580 1.00 90.94 83 ALA A O 1
ATOM 610 N N . VAL A 1 84 ? 0.669 -6.809 -10.462 1.00 88.75 84 VAL A N 1
ATOM 611 C CA . VAL A 1 84 ? 0.901 -7.859 -9.459 1.00 88.75 84 VAL A CA 1
ATOM 612 C C . VAL A 1 84 ? 0.209 -7.515 -8.139 1.00 88.75 84 VAL A C 1
ATOM 614 O O . VAL A 1 84 ? -0.504 -8.355 -7.590 1.00 88.75 84 VAL A O 1
ATOM 617 N N . VAL A 1 85 ? 0.359 -6.280 -7.646 1.00 88.00 85 VAL A N 1
ATOM 618 C CA . VAL A 1 85 ? -0.310 -5.812 -6.419 1.00 88.00 85 VAL A CA 1
ATOM 619 C C . VAL A 1 85 ? -1.829 -5.868 -6.575 1.00 88.00 85 VAL A C 1
ATOM 621 O O . VAL A 1 85 ? -2.530 -6.359 -5.687 1.00 88.00 85 VAL A O 1
ATOM 624 N N . TYR A 1 86 ? -2.352 -5.410 -7.713 1.00 90.50 86 TYR A N 1
ATOM 625 C CA . TYR A 1 86 ? -3.784 -5.435 -7.974 1.00 90.50 86 TYR A CA 1
ATOM 626 C C . TYR A 1 86 ? -4.330 -6.866 -7.984 1.00 90.50 86 TYR A C 1
ATOM 628 O O . TYR A 1 86 ? -5.314 -7.153 -7.308 1.00 90.50 86 TYR A O 1
ATOM 636 N N . PHE A 1 87 ? -3.679 -7.784 -8.699 1.00 91.88 87 PHE A N 1
ATOM 637 C CA . PHE A 1 87 ? -4.183 -9.146 -8.858 1.00 91.88 87 PHE A CA 1
ATOM 638 C C . PHE A 1 87 ? -4.024 -10.000 -7.591 1.00 91.88 87 PHE A C 1
ATOM 640 O O . PHE A 1 87 ? -4.927 -10.767 -7.258 1.00 91.88 87 PHE A O 1
ATOM 647 N N . LEU A 1 88 ? -2.907 -9.867 -6.864 1.00 89.44 88 LEU A N 1
ATOM 648 C CA . LEU A 1 88 ? -2.632 -10.679 -5.671 1.00 89.44 88 LEU A CA 1
ATOM 649 C C . LEU A 1 88 ? -3.234 -10.120 -4.383 1.00 89.44 88 LEU A C 1
ATOM 651 O O . LEU A 1 88 ? -3.520 -10.901 -3.479 1.00 89.44 88 LEU A O 1
ATOM 655 N N . ILE A 1 89 ? -3.407 -8.801 -4.270 1.00 87.81 89 ILE A N 1
ATOM 656 C CA . ILE A 1 89 ? -3.864 -8.165 -3.028 1.00 87.81 89 ILE A CA 1
ATOM 657 C C . ILE A 1 89 ? -5.233 -7.519 -3.223 1.00 87.81 89 ILE A C 1
ATOM 659 O O . ILE A 1 89 ? -6.186 -7.903 -2.546 1.00 87.81 89 ILE A O 1
ATOM 663 N N . VAL A 1 90 ? -5.369 -6.582 -4.165 1.00 88.50 90 VAL A N 1
ATOM 664 C CA . VAL A 1 90 ? -6.599 -5.775 -4.302 1.00 88.50 90 VAL A CA 1
ATOM 665 C C . VAL A 1 90 ? -7.792 -6.618 -4.757 1.00 88.50 90 VAL A C 1
ATOM 667 O O . VAL A 1 90 ? -8.861 -6.535 -4.161 1.00 88.50 90 VAL A O 1
ATOM 670 N N . MET A 1 91 ? -7.624 -7.467 -5.772 1.00 89.81 91 MET A N 1
ATOM 671 C CA . MET A 1 91 ? -8.689 -8.316 -6.309 1.00 89.81 91 MET A CA 1
ATOM 672 C C . MET A 1 91 ? -9.265 -9.291 -5.262 1.00 89.81 91 MET A C 1
ATOM 674 O O . MET A 1 91 ? -10.490 -9.318 -5.104 1.00 89.81 91 MET A O 1
ATOM 678 N N . PRO A 1 92 ? -8.461 -10.080 -4.514 1.00 89.69 92 PRO A N 1
ATOM 679 C CA . PRO A 1 92 ? -9.009 -10.950 -3.477 1.00 89.69 92 PRO A CA 1
ATOM 680 C C . PRO A 1 92 ? -9.596 -10.169 -2.300 1.00 89.69 92 PRO A C 1
ATOM 682 O O . PRO A 1 92 ? -10.642 -10.573 -1.797 1.00 89.69 92 PRO A O 1
ATOM 685 N N . LEU A 1 93 ? -8.999 -9.043 -1.889 1.00 88.81 93 LEU A N 1
ATOM 686 C CA . LEU A 1 93 ? -9.585 -8.188 -0.849 1.00 88.81 93 LEU A CA 1
ATOM 687 C C . LEU A 1 93 ? -10.946 -7.626 -1.274 1.00 88.81 93 LEU A C 1
ATOM 689 O O . LEU A 1 93 ? -11.904 -7.717 -0.506 1.00 88.81 93 LEU A O 1
ATOM 693 N N . ASN A 1 94 ? -11.078 -7.128 -2.504 1.00 88.19 94 ASN A N 1
ATOM 694 C CA . ASN A 1 94 ? -12.362 -6.668 -3.038 1.00 88.19 94 ASN A CA 1
ATOM 695 C C . ASN A 1 94 ? -13.389 -7.807 -3.083 1.00 88.19 94 ASN A C 1
ATOM 697 O O . ASN A 1 94 ? -14.525 -7.635 -2.654 1.00 88.19 94 ASN A O 1
ATOM 701 N N . LYS A 1 95 ? -12.984 -9.010 -3.503 1.00 85.94 95 LYS A N 1
ATOM 702 C CA . LYS A 1 95 ? -13.883 -10.173 -3.541 1.00 85.94 95 LYS A CA 1
ATOM 703 C C . LYS A 1 95 ? -14.329 -10.630 -2.146 1.00 85.94 95 LYS A C 1
ATOM 705 O O . LYS A 1 95 ? -15.482 -11.016 -1.964 1.00 85.94 95 LYS A O 1
ATOM 710 N N . LEU A 1 96 ? -13.437 -10.604 -1.154 1.00 85.44 96 LEU A N 1
ATOM 711 C CA . LEU A 1 96 ? -13.750 -10.985 0.230 1.00 85.44 96 LEU A CA 1
ATOM 712 C C . LEU A 1 96 ? -14.624 -9.945 0.934 1.00 85.44 96 LEU A C 1
ATOM 714 O O . LEU A 1 96 ? -15.539 -10.312 1.674 1.00 85.44 96 LEU A O 1
ATOM 718 N N . THR A 1 97 ? -14.365 -8.661 0.701 1.00 81.12 97 THR A N 1
ATOM 719 C CA . THR A 1 97 ? -15.191 -7.573 1.240 1.00 81.12 97 THR A CA 1
ATOM 720 C C . THR A 1 97 ? -16.588 -7.601 0.633 1.00 81.12 97 THR A C 1
ATOM 722 O O . THR A 1 97 ? -17.566 -7.542 1.373 1.00 81.12 97 THR A O 1
ATOM 725 N N . GLU A 1 98 ? -16.709 -7.813 -0.676 1.00 79.44 98 GLU A N 1
ATOM 726 C CA . GLU A 1 98 ? -17.998 -7.986 -1.345 1.00 79.44 98 GLU A CA 1
ATOM 727 C C . GLU A 1 98 ? -18.751 -9.229 -0.838 1.00 79.44 98 GLU A C 1
ATOM 729 O O . GLU A 1 98 ? -19.939 -9.155 -0.522 1.00 79.44 98 GLU A O 1
ATOM 734 N N . ALA A 1 99 ? -18.064 -10.363 -0.666 1.00 77.44 99 ALA A N 1
ATOM 735 C CA . ALA A 1 99 ? -18.663 -11.575 -0.105 1.00 77.44 99 ALA A CA 1
ATOM 736 C C . ALA A 1 99 ? -19.132 -11.388 1.350 1.00 77.44 99 ALA A C 1
ATOM 738 O O . ALA A 1 99 ? -20.153 -11.950 1.750 1.00 77.44 99 ALA A O 1
ATOM 739 N N . SER A 1 100 ? -18.408 -10.592 2.139 1.00 73.94 100 SER A N 1
ATOM 740 C CA . SER A 1 100 ? -18.771 -10.275 3.524 1.00 73.94 100 SER A CA 1
ATOM 741 C C . SER A 1 100 ? -19.964 -9.320 3.596 1.00 73.94 100 SER A C 1
ATOM 743 O O . SER A 1 100 ? -20.871 -9.555 4.390 1.00 73.94 100 SER A O 1
ATOM 745 N N . LYS A 1 101 ? -20.021 -8.310 2.718 1.00 69.19 101 LYS A N 1
ATOM 746 C CA . LYS A 1 101 ? -21.162 -7.386 2.590 1.00 69.19 101 LYS A CA 1
ATOM 747 C C . LYS A 1 101 ? -22.443 -8.112 2.166 1.00 69.19 101 LYS A C 1
ATOM 749 O O . LYS A 1 101 ? -23.467 -7.984 2.830 1.00 69.19 101 LYS A O 1
ATOM 754 N N . ARG A 1 102 ? -22.356 -9.000 1.165 1.00 68.75 102 ARG A N 1
ATOM 755 C CA . ARG A 1 102 ? -23.480 -9.855 0.730 1.00 68.75 102 ARG A CA 1
ATOM 756 C C . ARG A 1 102 ? -24.004 -10.771 1.842 1.00 68.75 102 ARG A C 1
ATOM 758 O O . ARG A 1 102 ? -25.201 -11.024 1.909 1.00 68.75 102 ARG A O 1
ATOM 765 N N . ARG A 1 103 ? -23.127 -11.267 2.723 1.00 68.44 103 ARG A N 1
ATOM 766 C CA . ARG A 1 103 ? -23.514 -12.093 3.884 1.00 68.44 103 ARG A CA 1
ATOM 767 C C . ARG A 1 103 ? -24.219 -11.307 4.989 1.00 68.44 103 ARG A C 1
ATOM 769 O O . ARG A 1 103 ? -24.954 -11.911 5.760 1.00 68.44 103 ARG A O 1
ATOM 776 N N . GLN A 1 104 ? -23.991 -10.000 5.069 1.00 70.94 104 GLN A N 1
ATOM 777 C CA . GLN A 1 104 ? -24.592 -9.118 6.071 1.00 70.94 104 GLN A CA 1
ATOM 778 C C . GLN A 1 104 ? -25.882 -8.445 5.570 1.00 70.94 104 GLN A C 1
ATOM 780 O O . GLN A 1 104 ? -26.464 -7.651 6.297 1.00 70.94 104 GLN A O 1
ATOM 785 N N . GLY A 1 105 ? -26.345 -8.757 4.350 1.00 61.72 105 GLY A N 1
ATOM 786 C CA . GLY A 1 105 ? -27.547 -8.149 3.763 1.00 61.72 105 GLY A CA 1
ATOM 787 C C . GLY A 1 105 ? -2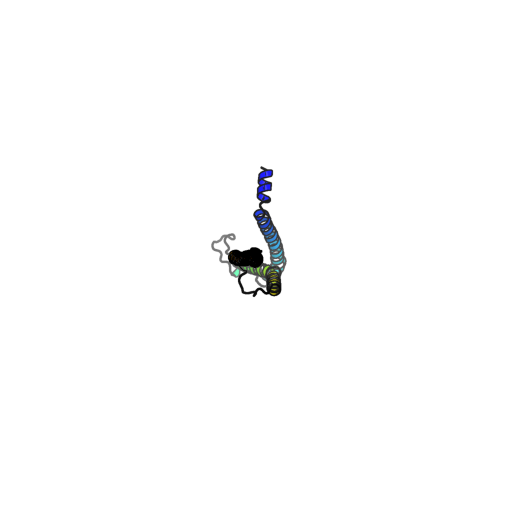7.394 -6.662 3.429 1.00 61.72 105 GLY A C 1
ATOM 788 O O . GLY A 1 105 ? -28.381 -6.007 3.109 1.00 61.72 105 GLY A O 1
ATOM 789 N N . VAL A 1 106 ? -26.169 -6.136 3.498 1.00 59.12 106 VAL A N 1
ATOM 790 C CA . VAL A 1 106 ? -25.844 -4.750 3.161 1.00 59.12 106 VAL A CA 1
ATOM 791 C C . VAL A 1 106 ? -25.563 -4.699 1.664 1.00 59.12 106 VAL A C 1
ATOM 793 O O . VAL A 1 106 ? -24.679 -5.410 1.173 1.00 59.12 106 VAL A O 1
ATOM 796 N N . ASP A 1 107 ? -26.341 -3.892 0.943 1.00 58.62 107 ASP A N 1
ATOM 797 C CA . ASP A 1 107 ? -26.143 -3.627 -0.481 1.00 58.62 107 ASP A CA 1
ATOM 798 C C . ASP A 1 107 ? -24.672 -3.220 -0.722 1.00 58.62 107 ASP A C 1
ATOM 800 O O . ASP A 1 107 ? -24.170 -2.328 -0.029 1.00 58.62 107 ASP A O 1
ATOM 804 N N . PRO A 1 108 ? -23.934 -3.885 -1.634 1.00 56.78 108 PRO A N 1
ATOM 805 C CA . PRO A 1 108 ? -22.524 -3.590 -1.893 1.00 56.78 108 PRO A CA 1
ATOM 806 C C . PRO A 1 108 ? -22.243 -2.123 -2.256 1.00 56.78 108 PRO A C 1
ATOM 808 O O . PRO A 1 108 ? -21.103 -1.682 -2.064 1.00 56.78 108 PRO A O 1
ATOM 811 N N . GLU A 1 109 ? -23.257 -1.392 -2.727 1.00 57.41 109 GLU A N 1
ATOM 812 C CA . GLU A 1 109 ? -23.181 0.004 -3.168 1.00 57.41 109 GLU A CA 1
ATOM 813 C C . GLU A 1 109 ? -23.705 1.018 -2.135 1.00 57.41 109 GLU A C 1
ATOM 815 O O . GLU A 1 109 ? -23.460 2.218 -2.272 1.00 57.41 109 GLU A O 1
ATOM 820 N N . ALA A 1 110 ? -24.358 0.558 -1.062 1.00 59.62 110 ALA A N 1
ATOM 821 C CA . ALA A 1 110 ? -24.750 1.435 0.033 1.00 59.62 110 ALA A CA 1
ATOM 822 C C . ALA A 1 110 ? -23.512 1.803 0.880 1.00 59.62 110 ALA A C 1
ATOM 824 O O . ALA A 1 110 ? -22.730 0.915 1.252 1.00 59.62 110 ALA A O 1
ATOM 825 N N . PRO A 1 111 ? -23.301 3.095 1.204 1.00 59.94 111 PRO A N 1
ATOM 826 C CA . PRO A 1 111 ? -22.282 3.490 2.166 1.00 59.94 111 PRO A CA 1
ATOM 827 C C . PRO A 1 111 ? -22.496 2.717 3.469 1.00 59.94 111 PRO A C 1
ATOM 829 O O . PRO A 1 111 ? -23.634 2.503 3.887 1.00 59.94 111 PRO A O 1
ATOM 832 N N . ALA A 1 112 ? -21.406 2.284 4.110 1.00 63.50 112 ALA A N 1
ATOM 833 C CA . ALA A 1 112 ? -21.518 1.738 5.457 1.00 63.50 112 ALA A CA 1
ATOM 834 C C . ALA A 1 112 ? -22.231 2.781 6.337 1.00 63.50 112 ALA A C 1
ATOM 836 O O . ALA A 1 112 ? -21.861 3.957 6.237 1.00 63.50 112 ALA A O 1
ATOM 837 N N . PRO A 1 113 ? -23.223 2.382 7.157 1.00 68.12 113 PRO A N 1
ATOM 838 C CA . PRO A 1 113 ? -23.922 3.323 8.011 1.00 68.12 113 PRO A CA 1
ATOM 839 C C . PRO A 1 113 ? -22.887 4.037 8.869 1.00 68.12 113 PRO A C 1
ATOM 841 O O . PRO A 1 113 ? -22.019 3.420 9.499 1.00 68.12 113 PRO A O 1
ATOM 844 N N . THR A 1 114 ? -22.926 5.356 8.805 1.00 80.81 114 THR A N 1
ATOM 845 C CA . THR A 1 114 ? -22.017 6.204 9.555 1.00 80.81 114 THR A CA 1
ATOM 846 C C . THR A 1 114 ? -22.273 6.011 11.045 1.00 80.81 114 THR A C 1
ATOM 848 O O . THR A 1 114 ? -23.374 5.666 11.480 1.00 80.81 114 THR A O 1
ATOM 851 N N . SER A 1 115 ? -21.253 6.263 11.864 1.00 81.44 115 SER A N 1
ATOM 852 C CA . SER A 1 115 ? -21.401 6.211 13.320 1.00 81.44 115 SER A CA 1
ATOM 853 C C . SER A 1 115 ? -22.552 7.096 13.809 1.00 81.44 115 SER A C 1
ATOM 855 O O . SER A 1 115 ? -23.201 6.765 14.793 1.00 81.44 115 SER A O 1
ATOM 857 N N . GLU A 1 116 ? -22.823 8.203 13.118 1.00 83.00 116 GLU A N 1
ATOM 858 C CA . GLU A 1 116 ? -23.917 9.119 13.440 1.00 83.00 116 GLU A CA 1
ATOM 859 C C . GLU A 1 116 ? -25.295 8.498 13.174 1.00 83.00 116 GLU A C 1
ATOM 861 O O . GLU A 1 116 ? -26.175 8.605 14.026 1.00 83.00 116 GLU A O 1
ATOM 866 N N . GLU A 1 117 ? -25.470 7.791 12.055 1.00 84.31 117 GLU A N 1
ATOM 867 C CA . GLU A 1 117 ? -26.713 7.073 11.732 1.00 84.31 117 GLU A CA 1
ATOM 868 C C . GLU A 1 117 ? -26.985 5.947 12.734 1.00 84.31 117 GLU A C 1
ATOM 870 O O . GLU A 1 117 ? -28.101 5.824 13.236 1.00 84.31 117 GLU A O 1
ATOM 875 N N . LEU A 1 118 ? -25.952 5.188 13.111 1.00 86.75 118 LEU A N 1
ATOM 876 C CA . LEU A 1 118 ? -26.076 4.140 14.129 1.00 86.75 118 LEU A CA 1
ATOM 877 C C . LEU A 1 118 ? -26.418 4.717 15.507 1.00 86.75 118 LEU A C 1
ATOM 879 O O . LEU A 1 118 ? -27.221 4.146 16.240 1.00 86.75 118 LEU A O 1
ATOM 883 N N . LEU A 1 119 ? -25.831 5.857 15.880 1.00 93.19 119 LEU A N 1
ATOM 884 C CA . LEU A 1 119 ? -26.153 6.526 17.142 1.00 93.19 119 LEU A CA 1
ATOM 885 C C . LEU A 1 119 ? -27.571 7.103 17.140 1.00 93.19 119 LEU A C 1
ATOM 887 O O . LEU A 1 119 ? -28.229 7.076 18.181 1.00 93.19 119 LEU A O 1
ATOM 891 N N . ALA A 1 120 ? -28.052 7.596 15.996 1.00 91.75 120 ALA 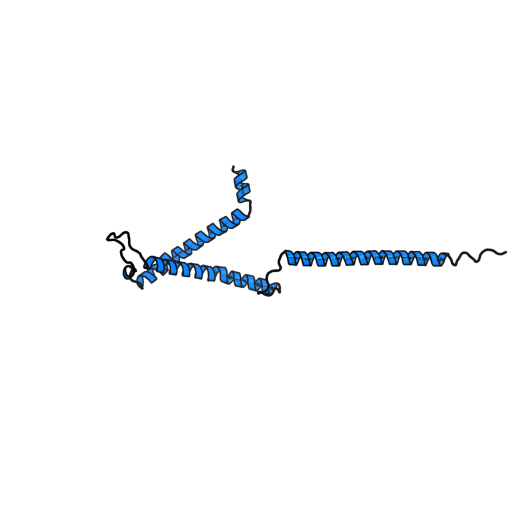A N 1
ATOM 892 C CA . ALA A 1 120 ? -29.436 8.028 15.840 1.00 91.75 120 ALA A CA 1
ATOM 893 C C . ALA A 1 120 ? -30.402 6.845 16.001 1.00 91.75 120 ALA A C 1
ATOM 895 O O . ALA A 1 120 ? -31.327 6.929 16.806 1.00 91.75 120 ALA A O 1
ATOM 896 N N . GLU A 1 121 ? -30.131 5.715 15.342 1.00 91.31 121 GLU A N 1
ATOM 897 C CA . GLU A 1 121 ? -30.931 4.494 15.475 1.00 91.31 121 GLU A CA 1
ATOM 898 C C . GLU A 1 121 ? -30.933 3.969 16.923 1.00 91.31 121 GLU A C 1
ATOM 900 O O . GLU A 1 121 ? -31.992 3.692 17.484 1.00 91.31 121 GLU A O 1
ATOM 905 N N . ILE A 1 122 ? -29.772 3.921 17.588 1.00 94.44 122 ILE A N 1
ATOM 906 C CA . ILE A 1 122 ? -29.666 3.519 19.001 1.00 94.44 122 ILE A CA 1
ATOM 907 C C . ILE A 1 122 ? -30.443 4.474 19.918 1.00 94.44 122 ILE A C 1
ATOM 909 O O . ILE A 1 122 ? -31.110 4.017 20.850 1.00 94.44 122 ILE A O 1
ATOM 913 N N . ARG A 1 123 ? -30.374 5.791 19.681 1.00 93.81 123 ARG A N 1
ATOM 914 C CA . ARG A 1 123 ? -31.128 6.787 20.457 1.00 93.81 123 ARG A CA 1
ATOM 915 C C . ARG A 1 123 ? -32.626 6.552 20.318 1.00 93.81 123 ARG A C 1
ATOM 917 O O . ARG A 1 123 ? -33.332 6.555 21.325 1.00 93.81 123 ARG A O 1
ATOM 924 N N . ASP A 1 124 ? -33.092 6.342 19.096 1.00 94.44 124 ASP A N 1
ATOM 925 C CA . ASP A 1 124 ? -34.510 6.174 18.809 1.00 94.44 124 ASP A CA 1
ATOM 926 C C . ASP A 1 124 ? -35.030 4.847 19.406 1.00 94.44 124 ASP A C 1
ATOM 928 O O . ASP A 1 124 ? -36.091 4.825 20.035 1.00 94.44 124 ASP A O 1
ATOM 932 N N . LEU A 1 125 ? -34.236 3.767 19.348 1.00 93.81 125 LEU A N 1
ATOM 933 C CA . LEU A 1 125 ? -34.528 2.494 20.024 1.00 93.81 125 LEU A CA 1
ATOM 934 C C . LEU A 1 125 ? -34.578 2.632 21.556 1.00 93.81 125 LEU A C 1
ATOM 936 O O . LEU A 1 125 ? -35.484 2.093 22.196 1.00 93.81 125 LEU A O 1
ATOM 940 N N . LEU A 1 126 ? -33.643 3.372 22.162 1.00 93.31 126 LEU A N 1
ATOM 941 C CA . LEU A 1 126 ? -33.650 3.644 23.605 1.00 93.31 126 LEU A CA 1
ATOM 942 C C . LEU A 1 126 ? -34.842 4.506 24.023 1.00 93.31 126 LEU A C 1
ATOM 944 O O . LEU A 1 126 ? -35.435 4.274 25.077 1.00 93.31 126 LEU A O 1
ATOM 948 N N . GLN A 1 127 ? -35.220 5.489 23.208 1.00 94.06 127 GLN A N 1
ATOM 949 C CA . GLN A 1 127 ? -36.382 6.326 23.478 1.00 94.06 127 GLN A CA 1
ATOM 950 C C . GLN A 1 127 ? -37.677 5.511 23.402 1.00 94.06 127 GLN A C 1
ATOM 952 O O . GLN A 1 127 ? -38.525 5.646 24.285 1.00 94.06 127 GLN A O 1
ATOM 957 N N . ALA A 1 128 ? -37.804 4.622 22.413 1.00 92.69 128 ALA A N 1
ATOM 958 C CA . ALA A 1 128 ? -38.927 3.696 22.308 1.00 92.69 128 ALA A CA 1
ATOM 959 C C . ALA A 1 128 ? -38.999 2.741 23.515 1.00 92.69 128 ALA A C 1
ATOM 961 O O . ALA A 1 128 ? -40.075 2.543 24.082 1.00 92.69 128 ALA A O 1
ATOM 962 N N . GLN A 1 129 ? -37.859 2.205 23.965 1.00 91.94 129 GLN A N 1
ATOM 963 C CA . GLN A 1 129 ? -37.787 1.354 25.156 1.00 91.94 129 GLN A CA 1
ATOM 964 C C . GLN A 1 129 ? -38.200 2.107 26.430 1.00 91.94 129 GLN A C 1
ATOM 966 O O . GLN A 1 129 ? -39.006 1.601 27.213 1.00 91.94 129 GLN A O 1
ATOM 971 N N . ASN A 1 130 ? -37.699 3.329 26.622 1.00 91.94 130 ASN A N 1
ATOM 972 C CA . ASN A 1 130 ? -38.043 4.159 27.776 1.00 91.94 130 ASN A CA 1
ATOM 973 C C . ASN A 1 130 ? -39.518 4.582 27.762 1.00 91.94 130 ASN A C 1
ATOM 975 O O . ASN A 1 130 ? -40.169 4.550 28.803 1.00 91.94 130 ASN A O 1
ATOM 979 N N . ALA A 1 131 ? -40.079 4.921 26.598 1.00 88.00 131 ALA A N 1
ATOM 980 C CA . ALA A 1 131 ? -41.504 5.222 26.465 1.00 88.00 131 ALA A CA 1
ATOM 981 C C . ALA A 1 131 ? -42.383 4.003 26.806 1.00 88.00 131 ALA A C 1
ATOM 983 O O . ALA A 1 131 ? -43.408 4.146 27.479 1.00 88.00 131 ALA A O 1
ATOM 984 N N . GLY A 1 132 ? -41.956 2.799 26.408 1.00 84.94 132 GLY A N 1
ATOM 985 C CA . GLY A 1 132 ? -42.587 1.536 26.801 1.00 84.94 132 GLY A CA 1
ATOM 986 C C . GLY A 1 132 ? -42.523 1.274 28.311 1.00 84.94 132 GLY A C 1
ATOM 987 O O . GLY A 1 132 ? -43.503 0.835 28.908 1.00 84.94 132 GLY A O 1
ATOM 988 N N . ALA A 1 133 ? -41.400 1.597 28.956 1.00 82.00 133 ALA A N 1
ATOM 989 C CA . ALA A 1 133 ? -41.250 1.460 30.405 1.00 82.00 133 ALA A CA 1
ATOM 990 C C . ALA A 1 133 ? -42.148 2.438 31.185 1.00 82.00 133 ALA A C 1
ATOM 992 O O . ALA A 1 133 ? -42.760 2.051 32.179 1.00 82.00 133 ALA A O 1
ATOM 993 N N . VAL A 1 134 ? -42.275 3.684 30.715 1.00 82.31 134 VAL A N 1
ATOM 994 C CA . VAL A 1 134 ? -43.147 4.698 31.334 1.00 82.31 134 VAL A CA 1
ATOM 995 C C . VAL A 1 134 ? -44.620 4.319 31.194 1.00 82.31 134 VAL A C 1
ATOM 997 O O . VAL A 1 134 ? -45.356 4.383 32.171 1.00 82.31 134 VAL A O 1
ATOM 1000 N N . THR A 1 135 ? -45.050 3.856 30.017 1.00 80.06 135 THR A N 1
ATOM 1001 C CA . THR A 1 135 ? -46.441 3.411 29.805 1.00 80.06 135 THR A CA 1
ATOM 1002 C C . THR A 1 135 ? -46.793 2.160 30.611 1.00 80.06 135 THR A C 1
ATOM 1004 O O . THR A 1 135 ? -47.911 2.054 31.111 1.00 80.06 135 THR A O 1
ATOM 1007 N N . ALA A 1 136 ? -45.851 1.231 30.796 1.00 78.56 136 ALA A N 1
ATOM 1008 C CA . ALA A 1 136 ? -46.047 0.078 31.674 1.00 78.56 136 ALA A CA 1
ATOM 1009 C C . ALA A 1 136 ? -46.156 0.482 33.156 1.00 78.56 136 ALA A C 1
ATOM 1011 O O . ALA A 1 136 ? -47.000 -0.053 33.874 1.00 78.56 136 ALA A O 1
ATOM 1012 N N . ALA A 1 137 ? -45.339 1.441 33.604 1.00 77.06 137 ALA A N 1
ATOM 1013 C CA . ALA A 1 137 ? -45.387 1.959 34.969 1.00 77.06 137 ALA A CA 1
ATOM 1014 C C . ALA A 1 137 ? -46.688 2.729 35.256 1.00 77.06 137 ALA A C 1
ATOM 1016 O O . ALA A 1 137 ? -47.296 2.531 36.304 1.00 77.06 137 ALA A O 1
ATOM 1017 N N . ASP A 1 138 ? -47.143 3.553 34.311 1.00 79.00 138 ASP A N 1
ATOM 1018 C CA . ASP A 1 138 ? -48.370 4.348 34.445 1.00 79.00 138 ASP A CA 1
ATOM 1019 C C . ASP A 1 138 ? -49.623 3.455 34.464 1.00 79.00 138 ASP A C 1
ATOM 1021 O O . ASP A 1 138 ? -50.529 3.637 35.277 1.00 79.00 138 ASP A O 1
ATOM 1025 N N . LYS A 1 139 ? -49.631 2.394 33.645 1.00 80.00 139 LYS A N 1
ATOM 1026 C CA . LYS A 1 139 ? -50.697 1.384 33.660 1.00 80.00 139 LYS A CA 1
ATOM 1027 C C . LYS A 1 139 ? -50.759 0.618 34.986 1.00 80.00 139 LYS A C 1
ATOM 1029 O O . LYS A 1 139 ? -51.850 0.415 35.511 1.00 80.00 139 LYS A O 1
ATOM 1034 N N . ALA A 1 140 ? -49.608 0.236 35.543 1.00 76.31 140 ALA A N 1
ATOM 1035 C CA . ALA A 1 140 ? -49.545 -0.435 36.841 1.00 76.31 140 ALA A CA 1
ATOM 1036 C C . ALA A 1 140 ? -50.028 0.470 37.988 1.00 76.31 140 ALA A C 1
ATOM 1038 O O . ALA A 1 140 ? -50.6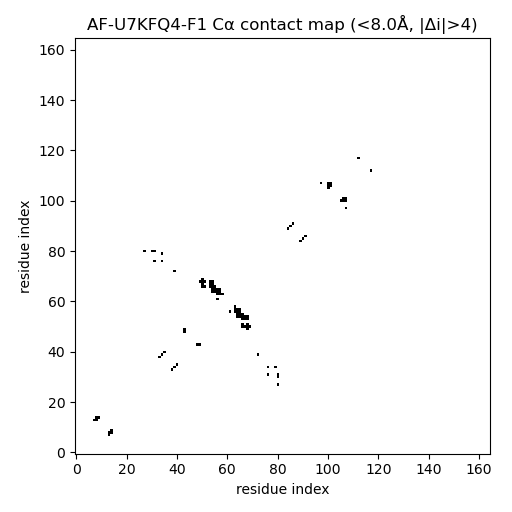76 -0.007 38.918 1.00 76.31 140 ALA A O 1
ATOM 1039 N N . LEU A 1 141 ? -49.755 1.778 37.909 1.00 74.94 141 LEU A N 1
ATOM 1040 C CA . LEU A 1 141 ? -50.247 2.753 38.881 1.00 74.94 141 LEU A CA 1
ATOM 1041 C C . LEU A 1 141 ? -51.773 2.922 38.786 1.00 74.94 141 LEU A C 1
ATOM 1043 O O . LEU A 1 141 ? -52.445 2.943 39.812 1.00 74.94 141 LEU A O 1
ATOM 1047 N N . GLY A 1 142 ? -52.324 2.979 37.569 1.00 74.56 142 GLY A N 1
ATOM 1048 C CA . GLY A 1 142 ? -53.769 3.076 37.335 1.00 74.56 142 GLY A CA 1
ATOM 1049 C C . GLY A 1 142 ? -54.560 1.820 37.728 1.00 74.56 142 GLY A C 1
ATOM 1050 O O . GLY A 1 142 ? -55.683 1.924 38.213 1.00 74.56 142 GLY A O 1
ATOM 1051 N N . GLU A 1 143 ? -53.988 0.625 37.558 1.00 72.38 143 GLU A N 1
ATOM 1052 C CA . GLU A 1 143 ? -54.600 -0.626 38.033 1.00 72.38 143 GLU A CA 1
ATOM 1053 C C . GLU A 1 143 ? -54.572 -0.729 39.567 1.00 72.38 143 GLU A C 1
ATOM 1055 O O . GLU A 1 143 ? -55.529 -1.230 40.159 1.00 72.38 143 GLU A O 1
ATOM 1060 N N . ALA A 1 144 ? -53.530 -0.205 40.222 1.00 64.62 144 ALA A N 1
ATOM 1061 C CA . ALA A 1 144 ? -53.459 -0.135 41.681 1.00 64.62 144 ALA A CA 1
ATOM 1062 C C . ALA A 1 144 ? -54.484 0.852 42.271 1.00 64.62 144 ALA A C 1
ATOM 1064 O O . ALA A 1 144 ? -55.161 0.512 43.239 1.00 64.62 144 ALA A O 1
ATOM 1065 N N . THR A 1 145 ? -54.664 2.033 41.669 1.00 65.50 145 THR A N 1
ATOM 1066 C CA . THR A 1 145 ? -55.672 3.005 42.131 1.00 65.50 145 THR A CA 1
ATOM 1067 C C . THR A 1 145 ? -57.102 2.538 41.858 1.00 65.50 145 THR A C 1
ATOM 1069 O O . THR A 1 145 ? -57.971 2.710 42.709 1.00 65.50 145 THR A O 1
ATOM 1072 N N . ALA A 1 146 ? -57.353 1.874 40.725 1.00 64.62 146 ALA A N 1
ATOM 1073 C CA . ALA A 1 146 ? -58.660 1.285 40.427 1.00 64.62 146 ALA A CA 1
ATOM 1074 C C . ALA A 1 146 ? -59.027 0.128 41.377 1.00 64.62 146 ALA A C 1
ATOM 1076 O O . ALA A 1 146 ? -60.203 -0.061 41.688 1.00 64.62 146 ALA A O 1
ATOM 1077 N N . ALA A 1 147 ? -58.039 -0.639 41.851 1.00 61.44 147 ALA A N 1
ATOM 1078 C CA . ALA A 1 147 ? -58.249 -1.672 42.863 1.00 61.44 147 ALA A CA 1
ATOM 1079 C C . ALA A 1 147 ? -58.555 -1.079 44.254 1.00 61.44 147 ALA A C 1
ATOM 1081 O O . ALA A 1 147 ? -59.371 -1.639 44.984 1.00 61.44 147 ALA A O 1
ATOM 1082 N N . GLU A 1 148 ? -57.951 0.063 44.600 1.00 60.31 148 GLU A N 1
ATOM 1083 C CA . GLU A 1 148 ? -58.174 0.766 45.873 1.00 60.31 148 GLU A CA 1
ATOM 1084 C C . GLU A 1 148 ? -59.551 1.464 45.927 1.00 60.31 148 GLU A C 1
ATOM 1086 O O . GLU A 1 148 ? -60.251 1.384 46.939 1.00 60.31 148 GLU A O 1
ATOM 1091 N N . ASP A 1 149 ? -60.012 2.053 44.816 1.00 59.12 149 ASP A N 1
ATOM 1092 C CA . ASP A 1 149 ? -61.363 2.633 44.710 1.00 59.12 149 ASP A CA 1
ATOM 1093 C C . ASP A 1 149 ? -62.475 1.565 44.721 1.00 59.12 149 ASP A C 1
ATOM 1095 O O . ASP A 1 149 ? -63.560 1.791 45.272 1.00 59.12 149 ASP A O 1
ATOM 1099 N N . ALA A 1 150 ? -62.215 0.375 44.165 1.00 58.72 150 ALA A N 1
ATOM 1100 C CA . ALA A 1 150 ? -63.157 -0.742 44.208 1.00 58.72 150 ALA A CA 1
ATOM 1101 C C . ALA A 1 150 ? -63.374 -1.265 45.644 1.00 58.72 150 ALA A C 1
ATOM 1103 O O . ALA A 1 150 ? -64.521 -1.494 46.032 1.00 58.72 150 ALA A O 1
ATOM 1104 N N . ASP A 1 151 ? -62.313 -1.374 46.452 1.00 55.94 151 ASP A N 1
ATOM 1105 C CA . ASP A 1 151 ? -62.371 -1.821 47.857 1.00 55.94 151 ASP A CA 1
ATOM 1106 C C . ASP A 1 151 ? -63.068 -0.795 48.783 1.00 55.94 151 ASP A C 1
ATOM 1108 O O . ASP A 1 151 ? -63.860 -1.140 49.673 1.00 55.94 151 ASP A O 1
ATOM 1112 N N . ASN A 1 152 ? -62.871 0.502 48.516 1.00 57.41 152 ASN A N 1
ATOM 1113 C CA . ASN A 1 152 ? -63.532 1.580 49.258 1.00 57.41 152 ASN A CA 1
ATOM 1114 C C . ASN A 1 152 ? -65.045 1.666 48.957 1.00 57.41 152 ASN A C 1
ATOM 1116 O O . ASN A 1 152 ? -65.850 1.951 49.849 1.00 57.41 152 ASN A O 1
ATOM 1120 N N . SER A 1 153 ? -65.464 1.345 47.726 1.00 55.47 153 SER A N 1
ATOM 1121 C CA . SER A 1 153 ? -66.885 1.329 47.345 1.00 55.47 153 SER A CA 1
ATOM 1122 C C . SER A 1 153 ? -67.692 0.232 48.062 1.00 55.47 153 SER A C 1
ATOM 1124 O O . SER A 1 153 ? -68.820 0.478 48.489 1.00 55.47 153 SER A O 1
ATOM 1126 N N . THR A 1 154 ? -67.089 -0.934 48.323 1.00 54.69 154 THR A N 1
ATOM 1127 C CA . THR A 1 154 ? -67.726 -2.039 49.064 1.00 54.69 154 THR A CA 1
ATOM 1128 C C . THR A 1 154 ? -67.847 -1.793 50.571 1.00 54.69 154 THR A C 1
ATOM 1130 O O . THR A 1 154 ? -68.703 -2.384 51.230 1.00 54.69 154 THR A O 1
ATOM 1133 N N . THR A 1 155 ? -67.043 -0.887 51.133 1.00 52.53 155 THR A N 1
ATOM 1134 C CA . THR A 1 155 ? -67.083 -0.553 52.568 1.00 52.53 155 THR A CA 1
ATOM 1135 C C . THR A 1 155 ? -68.170 0.482 52.901 1.00 52.53 155 THR A C 1
ATOM 1137 O O . THR A 1 155 ? -68.686 0.507 54.023 1.00 52.53 155 THR A O 1
ATOM 1140 N N . SER A 1 156 ? -68.591 1.302 51.930 1.00 50.84 156 SER A N 1
ATOM 1141 C CA . SER A 1 156 ? -69.615 2.337 52.141 1.00 50.84 156 SER A CA 1
ATOM 1142 C C . SER A 1 156 ? -71.052 1.793 52.207 1.00 50.84 156 SER A C 1
ATOM 1144 O O . SER A 1 156 ? -71.886 2.390 52.888 1.00 50.84 156 SER A O 1
ATOM 1146 N N . GLU A 1 157 ? -71.372 0.668 51.559 1.00 51.75 157 GLU A N 1
ATOM 1147 C CA . GLU A 1 157 ? -72.737 0.102 51.582 1.00 51.75 157 GLU A CA 1
ATOM 1148 C C . GLU A 1 157 ? -73.072 -0.669 52.878 1.00 51.75 157 GLU A C 1
ATOM 1150 O O . GLU A 1 157 ? -74.240 -0.912 53.175 1.00 51.75 157 GLU A O 1
ATOM 1155 N N . GLY A 1 158 ? -72.082 -1.004 53.716 1.00 51.56 158 GLY A N 1
ATOM 1156 C CA . GLY A 1 158 ? -72.288 -1.799 54.938 1.00 51.56 158 GLY A CA 1
ATOM 1157 C C . GLY A 1 158 ? -72.665 -1.022 56.210 1.00 51.56 158 GLY A C 1
ATOM 1158 O O . GLY A 1 158 ? -72.929 -1.645 57.240 1.00 51.56 158 GLY A O 1
ATOM 1159 N N . LYS A 1 159 ? -72.671 0.322 56.198 1.00 53.06 159 LYS A N 1
ATOM 1160 C CA . LYS A 1 159 ? -72.709 1.142 57.434 1.00 53.06 159 LYS A CA 1
ATOM 1161 C C . LYS A 1 159 ? -73.988 1.967 57.653 1.00 53.06 159 LYS A C 1
ATOM 1163 O O . LYS A 1 159 ? -73.969 2.906 58.446 1.00 53.06 159 LYS A O 1
ATOM 1168 N N . HIS A 1 160 ? -75.102 1.639 56.995 1.00 50.56 160 HIS A N 1
ATOM 1169 C CA . HIS A 1 160 ? -76.375 2.362 57.190 1.00 50.56 160 HIS A CA 1
ATOM 1170 C C . HIS A 1 160 ? -77.555 1.534 57.722 1.00 50.56 160 HIS A C 1
ATOM 1172 O O . HIS A 1 160 ? -78.643 2.075 57.859 1.00 50.56 160 HIS A O 1
ATOM 1178 N N . SER A 1 161 ? -77.369 0.261 58.094 1.00 54.59 161 SER A N 1
ATOM 1179 C CA . SER A 1 161 ? -78.483 -0.612 58.520 1.00 54.59 161 SER A CA 1
ATOM 1180 C C . SER A 1 161 ? -78.481 -1.032 59.998 1.00 54.59 161 SER A C 1
ATOM 1182 O O . SER A 1 161 ? -79.149 -1.997 60.359 1.00 54.59 161 SER A O 1
ATOM 1184 N N . ARG A 1 162 ? -77.757 -0.340 60.889 1.00 54.81 162 ARG A N 1
ATOM 1185 C CA . ARG A 1 162 ? -77.727 -0.687 62.326 1.00 54.81 162 ARG A CA 1
ATOM 1186 C C . ARG A 1 162 ? -77.907 0.523 63.240 1.00 54.81 162 ARG A C 1
ATOM 1188 O O . ARG A 1 162 ? -77.017 0.894 63.996 1.00 54.81 162 ARG A O 1
ATOM 1195 N N . HIS A 1 163 ? -79.081 1.129 63.162 1.00 49.66 163 HIS A N 1
ATOM 1196 C CA . HIS A 1 163 ? -79.654 1.895 64.261 1.00 49.66 163 HIS A CA 1
ATOM 1197 C C . HIS A 1 163 ? -81.168 1.820 64.114 1.00 49.66 163 HIS A C 1
ATOM 1199 O O . HIS A 1 163 ? -81.723 2.576 63.335 1.00 49.66 163 HIS A O 1
ATOM 1205 N N . GLU A 1 164 ? -81.791 0.854 64.781 1.00 47.66 164 GLU A N 1
ATOM 1206 C CA . GLU A 1 164 ? -83.125 0.959 65.377 1.00 47.66 164 GLU A CA 1
ATOM 1207 C C . GLU A 1 164 ? -83.414 -0.339 66.151 1.00 47.66 164 GLU A C 1
ATOM 1209 O O . GLU A 1 164 ? -83.042 -1.426 65.701 1.00 47.66 164 GLU A O 1
ATOM 1214 N N . ASP A 1 165 ? -84.016 -0.134 67.325 1.00 44.25 165 ASP A N 1
ATOM 1215 C CA . ASP A 1 165 ? -84.525 -1.072 68.343 1.00 44.25 165 ASP A CA 1
ATOM 1216 C C . ASP A 1 165 ? -83.550 -1.749 69.330 1.00 44.25 165 ASP A C 1
ATOM 1218 O O . ASP A 1 165 ? -82.743 -2.632 68.955 1.00 44.25 165 ASP A O 1
#

Radius of gyration: 39.75 Å; Cα contacts (8 Å, |Δi|>4): 52; chains: 1; bounding box: 114×30×99 Å

Mean predicted aligned error: 16.32 Å

pLDDT: mean 75.7, std 14.7, range [44.25, 95.19]

Secondary structure (DSSP, 8-state):
-HHHHHHHHTSTHHHHHHHHHHHHHHHHHHHHHHIIIIIHHHHHHHS-S-GGGTPPBSSSSTT-B--HHHHHHHHHHHHHHHHHHIIIIIHHHHHHHHHHHHHTT--TTSPPPPHHHHHHHHHHHHHHHHHHHHHHHHHHHHHHHHHHHHHHHHHHTTSSS----

Solvent-accessible surface area (backbone atoms only — not comparable to full-atom values): 9544 Å² total; per-residue (Å²): 107,72,67,62,51,51,60,52,49,68,40,59,71,50,49,55,52,51,50,51,52,53,52,52,53,55,51,48,52,54,50,48,51,49,39,62,70,54,50,44,58,53,52,40,69,76,42,63,84,57,44,61,87,68,31,60,67,83,49,106,45,93,89,45,61,48,57,52,39,59,53,54,50,50,52,52,50,49,52,51,49,51,50,53,47,40,62,73,47,49,48,54,51,52,52,52,50,48,55,52,30,60,73,68,75,43,60,87,83,55,76,76,80,46,73,65,56,52,51,50,52,52,49,53,52,50,50,53,50,51,53,52,51,51,54,55,51,52,50,54,52,52,54,53,52,53,54,53,54,53,57,54,57,65,58,64,75,72,76,81,84,86,84,83,137